Protein AF-A0A4Y7RBJ0-F1 (afdb_monomer)

Secondary structure (DSSP, 8-state):
--SSS-S-THHHHHHSTTHHHHHHHTHHHHHHHHTBSSGGGHHHHTSSTTHHHHHHHTT---PBPTTS-HHHHHHHHHHHHHH-SHHHHHHHHHHHHTTTHHHHTTS-GGGSS--S-EEEEEETT-SSS-HHHHHHHHHHH-SSEEEEEESS-S-HHHHSHHHHHHHHHHH-

InterPro domains:
  IPR029058 Alpha/Beta hydrolase fold [G3DSA:3.40.50.1820] (1-172)
  IPR029058 Alpha/Beta hydrolase fold [SSF53474] (66-172)

pLDDT: mean 95.07, std 4.73, range [51.78, 98.75]

Structure (mmCIF, N/CA/C/O backbone):
data_AF-A0A4Y7RBJ0-F1
#
_entry.id   AF-A0A4Y7RBJ0-F1
#
loop_
_atom_site.group_PDB
_atom_site.id
_atom_site.type_symbol
_atom_site.label_atom_id
_atom_site.label_alt_id
_atom_site.label_comp_id
_atom_site.label_asym_id
_atom_site.label_entity_id
_atom_site.label_seq_id
_atom_site.pdbx_PDB_ins_code
_atom_site.Cartn_x
_atom_site.Cartn_y
_atom_site.Cartn_z
_atom_site.occupancy
_atom_site.B_iso_or_equiv
_atom_site.auth_seq_id
_atom_site.auth_comp_id
_atom_site.auth_asym_id
_atom_site.auth_atom_id
_atom_site.pdbx_PDB_model_num
ATOM 1 N N . GLU A 1 1 ? -18.907 -1.461 -10.696 1.00 51.78 1 GLU A N 1
ATOM 2 C CA . GLU A 1 1 ? -17.767 -0.663 -10.198 1.00 51.78 1 GLU A CA 1
ATOM 3 C C . GLU A 1 1 ? -18.278 0.649 -9.617 1.00 51.78 1 GLU A C 1
ATOM 5 O O . GLU A 1 1 ? -19.099 1.296 -10.256 1.00 51.78 1 GLU A O 1
ATOM 10 N N . LEU A 1 2 ? -17.852 1.016 -8.406 1.00 67.75 2 LEU A N 1
ATO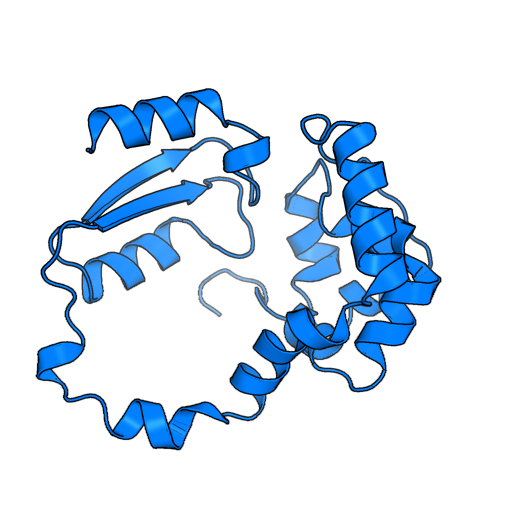M 11 C CA . LEU A 1 2 ? -18.248 2.269 -7.737 1.00 67.75 2 LEU A CA 1
ATOM 12 C C . LEU A 1 2 ? -17.294 3.440 -8.047 1.00 67.75 2 LEU A C 1
ATOM 14 O O . LEU A 1 2 ? -17.675 4.595 -7.903 1.00 67.75 2 LEU A O 1
ATOM 18 N N . ILE A 1 3 ? -16.064 3.136 -8.474 1.00 79.44 3 ILE A N 1
ATOM 19 C CA . ILE A 1 3 ? -14.943 4.084 -8.591 1.00 79.44 3 ILE A CA 1
ATOM 20 C C . ILE A 1 3 ? -14.575 4.372 -10.072 1.00 79.44 3 ILE A C 1
ATOM 22 O O . ILE A 1 3 ? -13.820 5.297 -10.373 1.00 79.44 3 ILE A O 1
ATOM 26 N N . GLY A 1 4 ? -15.178 3.644 -11.024 1.00 86.06 4 GLY A N 1
ATOM 27 C CA . GLY A 1 4 ? -15.012 3.857 -12.472 1.00 86.06 4 GLY A CA 1
ATOM 28 C C . GLY A 1 4 ? -13.720 3.284 -13.070 1.00 86.06 4 GLY A C 1
ATOM 29 O O . GLY A 1 4 ? -13.319 3.698 -14.159 1.00 86.06 4 GLY A O 1
ATOM 30 N N . TYR A 1 5 ? -13.043 2.405 -12.329 1.00 89.69 5 TYR A N 1
ATOM 31 C CA . TYR A 1 5 ? -11.957 1.527 -12.767 1.00 89.69 5 TYR A CA 1
ATOM 32 C C . TYR A 1 5 ? -11.810 0.374 -11.759 1.00 89.69 5 TYR A C 1
ATOM 34 O O . TYR A 1 5 ? -12.298 0.484 -10.632 1.00 89.69 5 TYR A O 1
ATOM 42 N N . GLU A 1 6 ? -11.146 -0.709 -12.161 1.00 91.88 6 GLU A N 1
ATOM 43 C CA . GLU A 1 6 ? -10.768 -1.818 -11.275 1.00 91.88 6 GLU A CA 1
ATOM 44 C C . GLU A 1 6 ? -9.682 -1.358 -10.291 1.00 91.88 6 GLU A C 1
ATOM 46 O O . GLU A 1 6 ? -8.679 -0.814 -10.730 1.00 91.88 6 GLU A O 1
ATOM 51 N N . ASN A 1 7 ? -9.847 -1.543 -8.978 1.00 92.00 7 ASN A N 1
ATOM 52 C CA . ASN A 1 7 ? -8.877 -1.090 -7.969 1.00 92.00 7 ASN A CA 1
ATOM 53 C C . ASN A 1 7 ? -7.826 -2.162 -7.632 1.00 92.00 7 ASN A C 1
ATOM 55 O O . ASN A 1 7 ? -6.732 -1.817 -7.180 1.00 92.00 7 ASN A O 1
ATOM 59 N N . PHE A 1 8 ? -8.138 -3.442 -7.858 1.00 94.94 8 PHE A N 1
ATOM 60 C CA . PHE A 1 8 ? -7.405 -4.589 -7.321 1.00 94.94 8 PHE A CA 1
ATOM 61 C C . PHE A 1 8 ? -6.86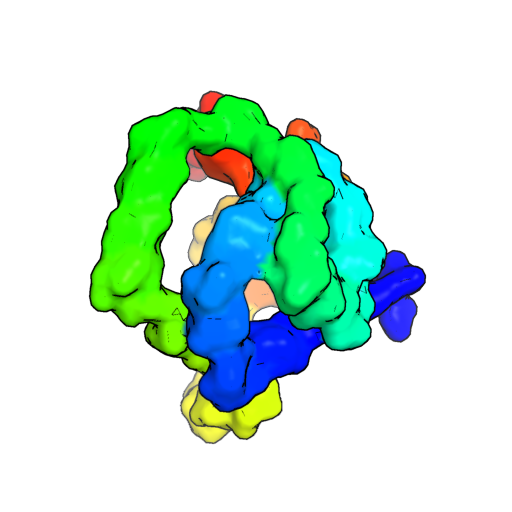2 -5.553 -8.386 1.00 94.94 8 PHE A C 1
ATOM 63 O O . PHE A 1 8 ? -6.462 -6.660 -8.043 1.00 94.94 8 PHE A O 1
ATOM 70 N N . GLY A 1 9 ? -6.774 -5.161 -9.661 1.00 96.44 9 GLY A N 1
ATOM 71 C CA . GLY A 1 9 ? -6.298 -6.041 -10.741 1.00 96.44 9 GLY A CA 1
ATOM 72 C C . GLY A 1 9 ? -4.898 -6.621 -10.511 1.00 96.44 9 GLY A C 1
ATOM 73 O O . GLY A 1 9 ? -4.632 -7.759 -10.885 1.00 96.44 9 GLY A O 1
ATOM 74 N N . TYR A 1 10 ? -4.021 -5.908 -9.800 1.00 97.56 10 TYR A N 1
ATOM 75 C CA . TYR A 1 10 ? -2.712 -6.419 -9.380 1.00 97.56 10 TYR A CA 1
ATOM 76 C C . TYR A 1 10 ? -2.771 -7.665 -8.472 1.00 97.56 10 TYR A C 1
ATOM 78 O O . TYR A 1 10 ? -1.763 -8.363 -8.348 1.00 97.56 10 TYR A O 1
ATOM 86 N N . TRP A 1 11 ? -3.913 -7.967 -7.835 1.00 97.75 11 TRP A N 1
ATOM 87 C CA . TRP A 1 11 ? -4.076 -9.161 -6.994 1.00 97.75 11 TRP A CA 1
ATOM 88 C C . TRP A 1 11 ? -3.920 -10.451 -7.799 1.00 97.75 11 TRP A C 1
ATOM 90 O O . TRP A 1 11 ? -3.438 -11.439 -7.244 1.00 97.75 11 TRP A O 1
ATOM 100 N N . GLU A 1 12 ? -4.276 -10.437 -9.088 1.00 96.94 12 GLU A N 1
ATOM 101 C CA . GLU A 1 12 ? -4.059 -11.554 -10.014 1.00 96.94 12 GLU A CA 1
ATOM 102 C C . GLU A 1 12 ? -2.563 -11.872 -10.116 1.00 96.94 12 GLU A C 1
ATOM 104 O O . GLU A 1 12 ? -2.133 -12.963 -9.737 1.00 96.94 12 GLU A 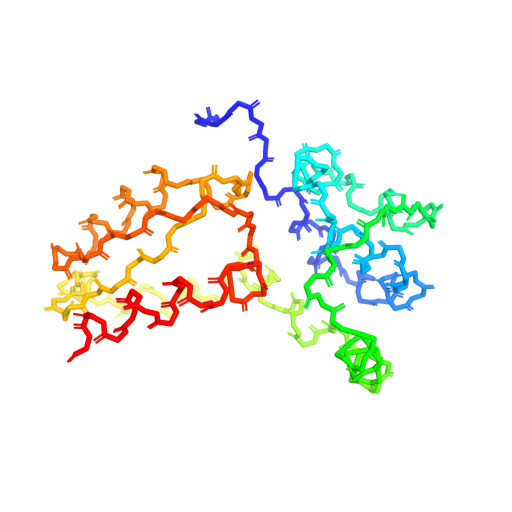O 1
ATOM 109 N N . PHE A 1 13 ? -1.748 -10.882 -10.485 1.00 98.06 13 PHE A N 1
ATOM 110 C CA . PHE A 1 13 ? -0.299 -11.045 -10.584 1.00 98.06 13 PHE A CA 1
ATOM 111 C C . PHE A 1 13 ? 0.354 -11.418 -9.244 1.00 98.06 13 PHE A C 1
ATOM 113 O O . PHE A 1 13 ? 1.228 -12.281 -9.186 1.00 98.06 13 PHE A O 1
ATOM 120 N N . PHE A 1 14 ? -0.078 -10.800 -8.145 1.00 98.00 14 PHE A N 1
ATOM 121 C CA . PHE A 1 14 ? 0.453 -11.096 -6.813 1.00 98.00 14 PHE A CA 1
ATOM 122 C C . PHE A 1 14 ? 0.100 -12.496 -6.317 1.00 98.00 14 PHE A C 1
ATOM 124 O O . PHE A 1 14 ? 0.873 -13.092 -5.567 1.00 98.00 14 PHE A O 1
ATOM 131 N N . SER A 1 15 ? -1.032 -13.042 -6.750 1.00 97.44 15 SER A N 1
ATOM 132 C CA . SER A 1 15 ? -1.454 -14.390 -6.373 1.00 97.44 15 SER A CA 1
ATOM 133 C C . SER A 1 15 ? -0.923 -15.466 -7.316 1.00 97.44 15 SER A C 1
ATOM 135 O O . SER A 1 15 ? -0.939 -16.643 -6.946 1.00 97.44 15 SER A O 1
ATOM 137 N N . ALA A 1 16 ? -0.397 -15.083 -8.483 1.00 97.31 16 ALA A N 1
ATOM 138 C CA . ALA A 1 16 ? 0.165 -16.002 -9.462 1.00 97.31 16 ALA A CA 1
ATOM 139 C C . ALA A 1 16 ? 1.307 -16.854 -8.860 1.00 97.31 16 ALA A C 1
ATOM 141 O O . ALA A 1 16 ? 2.143 -16.325 -8.110 1.00 97.31 16 ALA A O 1
ATOM 142 N N . PRO A 1 17 ? 1.381 -18.166 -9.170 1.00 96.50 17 PRO A N 1
ATOM 143 C CA . PRO A 1 17 ? 2.436 -19.043 -8.655 1.00 96.50 17 PRO A CA 1
ATOM 144 C C . PRO A 1 17 ? 3.856 -18.576 -9.003 1.00 96.50 17 PRO A C 1
ATOM 146 O O . PRO A 1 17 ? 4.765 -18.737 -8.197 1.00 96.50 17 PRO A O 1
ATOM 149 N N . ASP A 1 18 ? 4.038 -17.973 -10.179 1.00 97.56 18 ASP A N 1
ATOM 150 C CA . ASP A 1 18 ? 5.310 -17.439 -10.676 1.00 97.56 18 ASP A CA 1
ATOM 151 C C . ASP A 1 18 ? 5.555 -15.968 -10.291 1.00 97.56 18 ASP A C 1
ATOM 153 O O . ASP A 1 18 ? 6.673 -15.473 -10.441 1.00 97.56 18 ASP A O 1
ATOM 157 N N . GLY A 1 19 ? 4.549 -15.274 -9.746 1.00 97.44 19 GLY A N 1
ATOM 158 C CA . GLY A 1 19 ? 4.614 -13.859 -9.365 1.00 97.44 19 GLY A CA 1
ATOM 159 C C . GLY A 1 19 ? 5.844 -13.477 -8.524 1.00 97.44 19 GLY A C 1
ATOM 160 O O . GLY A 1 19 ? 6.539 -12.523 -8.888 1.00 97.44 19 GLY A O 1
ATOM 161 N N . PRO A 1 20 ? 6.190 -14.214 -7.443 1.00 96.75 20 PRO A N 1
ATOM 162 C CA . PRO A 1 20 ? 7.386 -13.926 -6.651 1.00 96.75 20 PRO A CA 1
ATOM 163 C C . PRO A 1 20 ? 8.684 -13.939 -7.469 1.00 96.75 20 PRO A C 1
ATOM 165 O O . PRO A 1 20 ? 9.537 -13.070 -7.274 1.00 96.75 20 PRO A O 1
ATOM 168 N N . ASP A 1 21 ? 8.835 -14.907 -8.375 1.00 96.12 21 ASP A N 1
ATOM 169 C CA . ASP A 1 21 ? 10.041 -15.066 -9.188 1.00 96.12 21 ASP A CA 1
ATOM 170 C C . ASP A 1 21 ? 10.118 -14.002 -10.285 1.00 96.12 21 ASP A C 1
ATOM 172 O O . ASP A 1 21 ? 11.183 -13.415 -10.492 1.00 96.12 21 ASP A O 1
ATOM 176 N N . VAL A 1 22 ? 8.989 -13.679 -10.928 1.00 97.62 22 VAL A N 1
ATOM 177 C CA . VAL A 1 22 ? 8.908 -12.574 -11.896 1.00 97.62 22 VAL A CA 1
ATOM 178 C C . VAL A 1 22 ? 9.313 -11.258 -11.229 1.00 97.62 22 VAL A C 1
ATOM 180 O O . VAL A 1 22 ? 10.209 -10.569 -11.716 1.00 97.62 22 VAL A O 1
ATOM 183 N N . ILE A 1 23 ? 8.738 -10.929 -10.067 1.00 97.12 23 ILE A N 1
ATOM 184 C CA . ILE A 1 23 ? 9.084 -9.691 -9.355 1.00 97.12 23 ILE A CA 1
ATOM 185 C C . ILE A 1 23 ? 10.556 -9.688 -8.936 1.00 97.12 23 ILE A C 1
ATOM 187 O O . ILE A 1 23 ? 11.223 -8.662 -9.047 1.00 97.12 23 ILE A O 1
ATOM 191 N N . LYS A 1 24 ? 11.089 -10.819 -8.466 1.00 94.44 24 LYS A N 1
ATOM 192 C CA . LYS A 1 24 ? 12.499 -10.923 -8.075 1.00 94.44 24 LYS A CA 1
ATOM 193 C C . LYS A 1 24 ? 13.441 -10.638 -9.248 1.00 94.44 24 LYS A C 1
ATOM 195 O O . LYS A 1 24 ? 14.438 -9.943 -9.056 1.00 94.44 24 LYS A O 1
ATOM 200 N N . ASN A 1 25 ? 13.125 -11.147 -10.438 1.00 95.75 25 ASN A N 1
ATOM 201 C CA . ASN A 1 25 ? 13.935 -10.942 -11.640 1.00 95.75 25 ASN A CA 1
ATOM 202 C C . ASN A 1 25 ? 13.850 -9.500 -12.175 1.00 95.75 25 ASN A C 1
ATOM 204 O O . ASN A 1 25 ? 14.816 -9.020 -12.761 1.00 95.75 25 ASN A O 1
ATOM 208 N N . HIS A 1 26 ? 12.753 -8.792 -11.889 1.00 96.81 26 HIS A N 1
ATOM 209 C CA . HIS A 1 26 ? 12.471 -7.429 -12.358 1.00 96.81 26 HIS A CA 1
ATOM 210 C C . HIS A 1 26 ? 12.291 -6.425 -11.199 1.00 96.81 26 HIS A C 1
ATOM 212 O O . HIS A 1 26 ? 11.481 -5.494 -11.255 1.00 96.81 26 HIS A O 1
ATOM 218 N N . ILE A 1 27 ? 13.049 -6.608 -10.110 1.00 94.12 27 ILE A N 1
ATOM 219 C CA . ILE A 1 27 ? 12.794 -5.935 -8.824 1.00 94.12 27 ILE A CA 1
ATOM 220 C C . ILE A 1 27 ? 12.849 -4.406 -8.903 1.00 94.12 27 ILE A C 1
ATOM 222 O O . ILE A 1 27 ? 12.117 -3.718 -8.194 1.00 94.12 27 ILE A O 1
ATOM 226 N N . GLU A 1 28 ? 13.691 -3.852 -9.775 1.00 94.88 28 GLU A N 1
ATOM 227 C CA . GLU A 1 28 ? 13.802 -2.402 -9.935 1.00 94.88 28 GLU A CA 1
ATOM 228 C C . GLU A 1 28 ? 12.571 -1.806 -10.630 1.00 94.88 28 GLU A C 1
ATOM 230 O O . GLU A 1 28 ? 12.124 -0.738 -10.216 1.00 94.88 28 GLU A O 1
ATOM 235 N N . SER A 1 29 ? 11.994 -2.501 -11.618 1.00 97.62 29 SER A N 1
ATOM 236 C CA . SER A 1 29 ? 10.742 -2.091 -12.268 1.00 97.62 29 SER A CA 1
ATOM 237 C C . SER A 1 29 ? 9.559 -2.191 -11.304 1.00 97.62 29 SER A C 1
ATOM 239 O O . SER A 1 29 ? 8.801 -1.233 -11.139 1.00 97.62 29 SER A O 1
ATOM 241 N N . TYR A 1 30 ? 9.470 -3.303 -10.567 1.00 97.00 30 TYR A N 1
ATOM 242 C CA . TYR A 1 30 ? 8.485 -3.466 -9.500 1.00 97.00 30 TYR A CA 1
ATOM 243 C C . TYR A 1 30 ? 8.575 -2.338 -8.465 1.00 97.00 30 TYR A C 1
ATOM 245 O O . TYR A 1 30 ? 7.564 -1.732 -8.122 1.00 97.00 30 TYR A O 1
ATOM 253 N N . ASN A 1 31 ? 9.777 -2.026 -7.976 1.00 95.19 31 ASN A N 1
ATOM 254 C CA . ASN A 1 31 ? 9.983 -0.985 -6.969 1.00 95.19 31 ASN A CA 1
ATOM 255 C C . ASN A 1 31 ? 9.661 0.417 -7.491 1.00 95.19 31 ASN A C 1
ATOM 257 O O . ASN A 1 31 ? 9.116 1.225 -6.741 1.00 95.19 31 ASN A O 1
ATOM 261 N N . ASP A 1 32 ? 10.012 0.707 -8.747 1.00 96.69 32 ASP A N 1
ATOM 262 C CA . ASP A 1 32 ? 9.653 1.961 -9.409 1.00 96.69 32 ASP A CA 1
ATOM 263 C C . ASP A 1 32 ? 8.138 2.149 -9.423 1.00 96.69 32 ASP A C 1
ATOM 265 O O . ASP A 1 32 ? 7.656 3.199 -9.009 1.00 96.69 32 ASP A O 1
ATOM 269 N N . LEU A 1 33 ? 7.384 1.128 -9.839 1.00 97.88 33 LEU A N 1
ATOM 270 C CA . LEU A 1 33 ? 5.929 1.209 -9.891 1.00 97.88 33 LEU A CA 1
ATOM 271 C C . LEU A 1 33 ? 5.303 1.234 -8.494 1.00 97.88 33 LEU A C 1
ATOM 273 O O . LEU A 1 33 ? 4.495 2.110 -8.196 1.00 97.88 33 LEU A O 1
ATOM 277 N N . PHE A 1 34 ? 5.692 0.309 -7.617 1.00 96.19 34 PHE A N 1
ATOM 278 C CA . PHE A 1 34 ? 5.112 0.154 -6.280 1.00 96.19 34 PHE A CA 1
ATOM 279 C C . PHE A 1 34 ? 5.408 1.343 -5.355 1.00 96.19 34 PHE A C 1
ATOM 281 O O . PHE A 1 34 ? 4.728 1.541 -4.357 1.00 96.19 34 PHE A O 1
ATOM 288 N N . TYR A 1 35 ? 6.396 2.173 -5.679 1.00 96.00 35 TYR A N 1
ATOM 289 C CA . TYR A 1 35 ? 6.649 3.431 -4.978 1.00 96.00 35 TYR A CA 1
ATOM 290 C C . TYR A 1 35 ? 6.727 4.600 -5.954 1.00 96.00 35 TYR A C 1
ATOM 292 O O . TYR A 1 35 ? 7.559 5.493 -5.783 1.00 96.00 35 TYR A O 1
ATOM 300 N N . ALA A 1 36 ? 5.884 4.581 -6.987 1.00 96.25 36 ALA A N 1
ATOM 301 C CA . ALA A 1 36 ? 5.830 5.632 -7.988 1.00 96.25 36 ALA A CA 1
ATOM 302 C C . ALA A 1 36 ? 5.599 6.998 -7.331 1.00 96.25 36 ALA A C 1
ATOM 304 O O . ALA A 1 36 ? 4.709 7.164 -6.500 1.00 96.25 36 ALA A O 1
ATOM 305 N N . GLN A 1 37 ? 6.389 7.990 -7.737 1.00 95.12 37 GLN A N 1
ATOM 306 C CA . GLN A 1 37 ? 6.229 9.373 -7.295 1.00 95.12 37 GLN A CA 1
ATOM 307 C C . GLN A 1 37 ? 4.864 9.939 -7.711 1.00 95.12 37 GLN A C 1
ATOM 309 O O . GLN A 1 37 ? 4.272 10.729 -6.983 1.00 95.12 37 GLN A O 1
ATOM 314 N N . ASP A 1 38 ? 4.374 9.545 -8.888 1.00 94.69 38 ASP A N 1
ATOM 315 C CA . ASP A 1 38 ? 3.022 9.856 -9.343 1.00 94.69 38 ASP A CA 1
ATOM 316 C C . ASP A 1 38 ? 2.092 8.668 -9.067 1.00 94.69 38 ASP A C 1
ATOM 318 O O . ASP A 1 38 ? 2.011 7.731 -9.866 1.00 94.69 38 ASP A O 1
ATOM 322 N N . GLY A 1 39 ? 1.361 8.726 -7.950 1.00 91.81 39 GLY A N 1
ATOM 323 C CA . GLY A 1 39 ? 0.412 7.682 -7.547 1.00 91.81 39 GLY A CA 1
ATOM 324 C C . GLY A 1 39 ? -0.698 7.413 -8.571 1.00 91.81 39 GLY A C 1
ATOM 325 O O . GLY A 1 39 ? -1.255 6.317 -8.607 1.00 91.81 39 GLY A O 1
ATOM 326 N N . ARG A 1 40 ? -0.981 8.348 -9.493 1.00 93.12 40 ARG A N 1
ATOM 327 C CA . ARG A 1 40 ? -1.971 8.136 -10.566 1.00 93.12 40 ARG A CA 1
ATOM 328 C C . ARG A 1 40 ? -1.536 7.052 -11.546 1.00 93.12 40 ARG A C 1
ATOM 330 O O . ARG A 1 40 ? -2.389 6.483 -12.223 1.00 93.12 40 ARG A O 1
ATOM 337 N N . LEU A 1 41 ? -0.239 6.742 -11.626 1.00 96.38 41 LEU A N 1
ATOM 338 C CA . LEU A 1 41 ? 0.269 5.670 -12.481 1.00 96.38 41 LEU A CA 1
ATOM 339 C C . LEU A 1 41 ? -0.292 4.304 -12.092 1.00 96.38 41 LEU A C 1
ATOM 341 O O . LEU A 1 41 ? -0.450 3.460 -12.974 1.00 96.38 41 LEU A O 1
ATOM 345 N N . TRP A 1 42 ? -0.651 4.095 -10.823 1.00 97.19 42 TRP A N 1
ATOM 346 C CA . TRP A 1 42 ? -1.292 2.859 -10.382 1.00 97.19 42 TRP A CA 1
ATOM 347 C C . TRP A 1 42 ? -2.623 2.629 -11.082 1.00 97.19 42 TRP A C 1
ATOM 349 O O . TRP A 1 42 ? -2.871 1.513 -11.521 1.00 97.19 42 TRP A O 1
ATOM 359 N N . ARG A 1 43 ? -3.414 3.681 -11.330 1.00 95.56 43 ARG A N 1
ATOM 360 C CA . ARG A 1 43 ? -4.693 3.578 -12.051 1.00 95.56 43 ARG A CA 1
ATOM 361 C C . ARG A 1 43 ? -4.558 2.930 -13.434 1.00 95.56 43 ARG A C 1
ATOM 363 O O . ARG A 1 43 ? -5.514 2.341 -13.922 1.00 95.56 43 ARG A O 1
ATOM 370 N N . PHE A 1 44 ? -3.391 3.052 -14.064 1.00 96.00 44 PHE A N 1
ATOM 371 C CA . PHE A 1 44 ? -3.141 2.548 -15.415 1.00 96.00 44 PHE A CA 1
ATOM 372 C C . PHE A 1 44 ? -2.232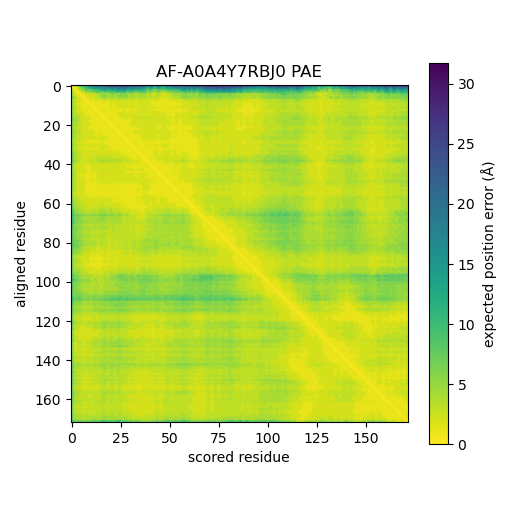 1.318 -15.448 1.00 96.00 44 PHE A C 1
ATOM 374 O O . PHE A 1 44 ? -2.310 0.544 -16.394 1.00 96.00 44 PHE A O 1
ATOM 381 N N . ASN A 1 45 ? -1.367 1.155 -14.443 1.00 97.75 45 ASN A N 1
ATOM 382 C CA . ASN A 1 45 ? -0.308 0.145 -14.452 1.00 97.75 45 ASN A CA 1
ATOM 383 C C . ASN A 1 45 ? -0.393 -0.851 -13.290 1.00 97.75 45 ASN A C 1
ATOM 385 O O . ASN A 1 45 ? 0.334 -1.828 -13.315 1.00 97.75 45 ASN A O 1
ATOM 389 N N . MET A 1 46 ? -1.266 -0.669 -12.297 1.00 97.06 46 MET A N 1
ATOM 390 C CA . MET A 1 46 ? -1.490 -1.651 -11.218 1.00 97.06 46 MET A CA 1
ATOM 391 C C . MET A 1 46 ? -2.951 -2.066 -11.078 1.00 97.06 46 MET A C 1
ATOM 393 O O . MET A 1 46 ? -3.261 -3.227 -10.855 1.00 97.06 46 MET A O 1
ATOM 397 N N . CYS A 1 47 ? -3.841 -1.095 -11.175 1.00 96.50 47 CYS A N 1
ATOM 398 C CA . CYS A 1 47 ? -5.268 -1.240 -10.980 1.00 96.50 47 CYS A CA 1
ATOM 399 C C . CYS A 1 47 ? -5.927 -2.163 -12.027 1.00 96.50 47 CYS A C 1
ATOM 401 O O . CYS A 1 47 ? -6.657 -3.058 -11.614 1.00 96.50 47 CYS A O 1
ATOM 403 N N . PRO A 1 48 ? -5.657 -2.042 -13.342 1.00 96.62 48 PRO A N 1
ATOM 404 C CA . PRO A 1 48 ? -6.177 -2.986 -14.329 1.00 96.62 48 PRO A CA 1
ATOM 405 C C . PRO A 1 48 ? -5.548 -4.381 -14.206 1.00 96.62 48 PRO A C 1
ATOM 407 O O . PRO A 1 48 ? -4.357 -4.528 -13.935 1.00 96.62 48 PRO A O 1
ATOM 410 N N . GLU A 1 49 ? -6.339 -5.421 -14.461 1.00 96.56 49 GLU A N 1
ATOM 411 C CA . GLU A 1 49 ? -5.846 -6.803 -14.493 1.00 96.56 49 GLU A CA 1
ATOM 412 C C . GLU A 1 49 ? -4.712 -6.964 -15.523 1.00 96.56 49 GLU A C 1
ATOM 414 O O . GLU A 1 49 ? -4.750 -6.390 -16.616 1.00 96.56 49 GLU A O 1
ATOM 419 N N . GLY A 1 50 ? -3.657 -7.694 -15.151 1.00 97.62 50 GLY A N 1
ATOM 420 C CA . GLY A 1 50 ? -2.475 -7.929 -15.985 1.00 97.62 50 GLY A CA 1
ATOM 421 C C . GLY A 1 50 ? -1.547 -6.723 -16.205 1.00 97.62 50 GLY A C 1
ATOM 422 O O . GLY A 1 50 ? -0.387 -6.917 -16.580 1.00 97.62 50 GLY A O 1
ATOM 423 N N . SER A 1 51 ? -1.971 -5.480 -15.940 1.00 98.00 51 SER A N 1
ATOM 424 C CA . SER A 1 51 ? -1.149 -4.299 -16.259 1.00 98.00 51 SER A CA 1
ATOM 425 C C . SER A 1 51 ? 0.139 -4.235 -15.440 1.00 98.00 51 SER A C 1
ATOM 427 O O . SER A 1 51 ? 1.180 -3.833 -15.958 1.00 98.00 51 SER A O 1
ATOM 429 N N . MET A 1 52 ? 0.088 -4.667 -14.173 1.00 98.44 52 MET A N 1
ATOM 430 C CA . MET A 1 52 ? 1.271 -4.667 -13.308 1.00 98.44 52 MET A CA 1
ATOM 431 C C . MET A 1 52 ? 2.321 -5.640 -13.814 1.00 98.44 52 MET A C 1
ATOM 433 O O . MET A 1 52 ? 3.498 -5.293 -13.881 1.00 98.44 52 MET A O 1
ATOM 437 N N . ARG A 1 53 ? 1.885 -6.836 -14.213 1.00 98.56 53 ARG A N 1
ATOM 438 C CA . ARG A 1 53 ? 2.764 -7.847 -14.785 1.00 98.56 53 ARG A CA 1
ATOM 439 C C . ARG A 1 53 ? 3.444 -7.318 -16.047 1.00 98.56 53 ARG A C 1
ATOM 441 O O . ARG A 1 53 ? 4.661 -7.396 -16.139 1.00 98.56 53 ARG A O 1
ATOM 448 N N . ILE A 1 54 ? 2.685 -6.687 -16.948 1.00 98.62 54 ILE A N 1
ATOM 449 C CA . ILE A 1 54 ? 3.224 -6.064 -18.170 1.00 98.62 54 ILE A CA 1
ATOM 450 C C . ILE A 1 54 ? 4.270 -4.995 -17.836 1.00 98.62 54 ILE A C 1
ATOM 452 O O . ILE A 1 54 ? 5.345 -4.975 -18.437 1.00 98.62 54 ILE A O 1
ATOM 456 N N . PHE A 1 55 ? 3.986 -4.105 -16.882 1.00 98.75 55 PHE A N 1
ATOM 457 C CA . PHE A 1 55 ? 4.937 -3.068 -16.483 1.00 98.75 55 PHE A CA 1
ATOM 458 C C . PHE A 1 55 ? 6.240 -3.682 -15.952 1.00 98.75 55 PHE A C 1
ATOM 460 O O . PHE A 1 55 ? 7.323 -3.265 -16.357 1.00 98.75 55 PHE A O 1
ATOM 467 N N . VAL A 1 56 ? 6.123 -4.700 -15.094 1.00 98.56 56 VAL A N 1
ATOM 468 C CA . VAL A 1 56 ? 7.255 -5.378 -14.451 1.00 98.56 56 VAL A CA 1
ATOM 469 C C . VAL A 1 56 ? 8.083 -6.188 -15.453 1.00 98.56 56 VAL A C 1
ATOM 471 O O . VAL A 1 56 ? 9.291 -5.992 -15.527 1.00 98.56 56 VAL A O 1
ATOM 474 N N . GLU A 1 57 ? 7.461 -7.046 -16.263 1.00 98.56 57 GLU A N 1
ATOM 475 C CA . GLU A 1 57 ? 8.158 -7.897 -17.246 1.00 98.56 57 GLU A CA 1
ATOM 476 C C . GLU A 1 57 ? 8.776 -7.094 -18.402 1.00 98.56 57 GLU A C 1
ATOM 478 O O . GLU A 1 57 ? 9.712 -7.560 -19.048 1.00 98.56 57 GLU A O 1
ATOM 483 N N . SER A 1 58 ? 8.281 -5.879 -18.667 1.00 98.50 58 SER A N 1
ATOM 484 C CA . SER A 1 58 ? 8.878 -4.975 -19.663 1.00 98.50 58 SER A CA 1
ATOM 485 C C . SER A 1 58 ? 10.045 -4.138 -19.128 1.00 98.50 58 SER A C 1
ATOM 487 O O . SER A 1 58 ? 10.569 -3.301 -19.865 1.00 98.50 58 SER A O 1
ATOM 489 N N . ASP A 1 59 ? 10.436 -4.322 -17.861 1.00 98.50 59 ASP A N 1
ATOM 490 C CA . ASP A 1 59 ? 11.425 -3.489 -17.167 1.00 98.50 59 ASP A CA 1
ATOM 491 C C . ASP A 1 59 ? 11.108 -1.983 -17.253 1.00 98.50 59 ASP A C 1
ATOM 493 O O . ASP A 1 59 ? 12.001 -1.125 -17.249 1.00 98.50 59 ASP A O 1
ATOM 497 N N . SER A 1 60 ? 9.816 -1.640 -17.314 1.00 98.56 60 SER A N 1
ATOM 498 C CA . SER A 1 60 ? 9.365 -0.251 -17.359 1.00 98.56 60 SER A CA 1
ATOM 499 C C . SER A 1 60 ? 9.785 0.491 -16.092 1.00 98.56 60 SER A C 1
ATOM 501 O O . SER A 1 60 ? 9.881 -0.085 -15.006 1.00 98.56 60 SER A O 1
ATOM 503 N N . ARG A 1 61 ? 10.072 1.788 -16.225 1.00 98.06 61 ARG A N 1
ATOM 504 C CA . ARG A 1 61 ? 10.656 2.617 -15.160 1.00 98.06 61 ARG A CA 1
ATOM 505 C C . ARG A 1 61 ? 9.808 3.854 -14.908 1.00 98.06 61 ARG A C 1
ATOM 507 O O . ARG A 1 61 ? 9.224 4.416 -15.832 1.00 98.06 61 ARG A O 1
ATOM 514 N N . THR A 1 62 ? 9.781 4.309 -13.663 1.00 97.69 62 THR A N 1
ATOM 515 C CA . THR A 1 62 ? 9.139 5.568 -13.267 1.00 97.69 62 THR A CA 1
ATOM 516 C C . THR A 1 62 ? 9.854 6.159 -12.050 1.00 97.69 62 THR A C 1
ATOM 518 O O . THR A 1 62 ? 10.402 5.399 -11.245 1.00 97.69 62 THR A O 1
ATOM 521 N N . PRO A 1 63 ? 9.916 7.496 -11.890 1.00 96.56 63 PRO A N 1
ATOM 522 C CA . PRO A 1 63 ? 10.492 8.098 -10.695 1.00 96.56 63 PRO A CA 1
ATOM 523 C C . PRO A 1 63 ? 9.841 7.557 -9.419 1.00 96.56 63 PRO A C 1
ATOM 525 O O . PRO A 1 63 ? 8.619 7.448 -9.334 1.00 96.56 63 PRO A O 1
ATOM 528 N N . ARG A 1 64 ? 10.669 7.240 -8.422 1.00 94.44 64 ARG A N 1
ATOM 529 C CA . ARG A 1 64 ? 10.225 6.788 -7.097 1.00 94.44 64 ARG A CA 1
ATOM 530 C C . ARG A 1 64 ? 9.939 7.969 -6.182 1.00 94.44 64 ARG A C 1
ATOM 532 O O . ARG A 1 64 ? 10.527 9.038 -6.348 1.00 94.44 64 ARG A O 1
ATOM 539 N N . LEU A 1 65 ? 9.111 7.746 -5.166 1.00 93.88 65 LEU A N 1
ATOM 540 C CA . LEU A 1 65 ? 8.882 8.702 -4.090 1.00 93.88 65 LEU A CA 1
ATOM 541 C C . LEU A 1 65 ? 10.216 9.191 -3.494 1.00 93.88 65 LEU A C 1
ATOM 543 O O . LEU A 1 65 ? 11.016 8.375 -3.023 1.00 93.88 65 LEU A O 1
ATOM 547 N N . PRO A 1 66 ? 10.460 10.515 -3.467 1.00 92.62 66 PRO A N 1
ATOM 548 C CA . PRO A 1 66 ? 11.719 11.074 -2.977 1.00 92.62 66 PRO A CA 1
ATOM 549 C C . PRO A 1 66 ? 11.881 10.938 -1.458 1.00 92.62 66 PRO A C 1
ATOM 551 O O . PRO A 1 66 ? 12.995 11.053 -0.951 1.00 92.62 66 PRO A O 1
ATOM 554 N N . SER A 1 67 ? 10.788 10.687 -0.732 1.00 92.12 67 SER A N 1
ATOM 555 C CA . SER A 1 67 ? 10.787 10.478 0.716 1.00 92.12 67 SER A CA 1
ATOM 556 C C . SER A 1 67 ? 11.450 9.168 1.145 1.00 92.12 67 SER A C 1
ATOM 558 O O . SER A 1 67 ? 11.869 9.044 2.296 1.00 92.12 67 SER A O 1
ATOM 560 N N . ILE A 1 68 ? 11.595 8.199 0.235 1.00 91.12 68 ILE A N 1
ATOM 561 C CA . ILE A 1 68 ? 12.291 6.945 0.522 1.00 91.12 68 ILE A CA 1
ATOM 562 C C . ILE A 1 68 ? 13.778 7.130 0.233 1.00 91.12 68 ILE A C 1
ATOM 564 O O . ILE A 1 68 ? 14.223 7.247 -0.911 1.00 91.12 68 ILE A O 1
ATOM 568 N N . THR A 1 69 ? 14.562 7.140 1.303 1.00 91.62 69 THR A N 1
ATOM 569 C CA . THR A 1 69 ? 16.008 7.360 1.264 1.00 91.62 69 THR A CA 1
ATOM 570 C C . THR A 1 69 ? 16.758 6.223 0.562 1.00 91.62 69 THR A C 1
ATOM 572 O O . THR A 1 69 ? 16.295 5.083 0.474 1.00 91.62 69 THR A O 1
ATOM 575 N N . LYS A 1 70 ? 17.985 6.508 0.105 1.00 91.50 70 LYS A N 1
ATOM 576 C CA . LYS A 1 70 ? 18.863 5.500 -0.520 1.00 91.50 70 LYS A CA 1
ATOM 577 C C . LYS A 1 70 ? 19.147 4.309 0.400 1.00 91.50 70 LYS A C 1
ATOM 579 O O . LYS A 1 70 ? 19.187 3.176 -0.075 1.00 91.50 70 LYS A O 1
ATOM 584 N N . ASP A 1 71 ? 19.313 4.550 1.699 1.00 94.25 71 ASP A N 1
ATOM 585 C CA . ASP A 1 71 ? 19.587 3.488 2.669 1.00 94.25 71 ASP A CA 1
ATOM 586 C C . ASP A 1 71 ? 18.357 2.612 2.920 1.00 94.25 71 ASP A C 1
ATOM 588 O O . ASP A 1 71 ? 18.491 1.391 2.995 1.00 94.25 71 ASP A O 1
ATOM 592 N N . GLN A 1 72 ? 17.153 3.196 2.950 1.00 92.19 72 GLN A N 1
ATOM 593 C CA . GLN A 1 72 ? 15.905 2.427 3.006 1.00 92.19 72 GLN A CA 1
ATOM 594 C C . GLN A 1 72 ? 15.733 1.552 1.760 1.00 92.19 72 GLN A C 1
ATOM 596 O O . GLN A 1 72 ? 15.411 0.373 1.891 1.00 92.19 72 GLN A O 1
ATOM 601 N N . TRP A 1 73 ? 16.021 2.081 0.566 1.00 91.19 73 TRP A N 1
ATOM 602 C CA . TRP A 1 73 ? 16.007 1.291 -0.669 1.00 91.19 73 TRP A CA 1
ATOM 603 C C . TRP A 1 73 ? 17.009 0.144 -0.642 1.00 91.19 73 TRP A C 1
ATOM 605 O O . TRP A 1 73 ? 16.664 -0.992 -0.966 1.00 91.19 73 TRP A O 1
ATOM 615 N N . LYS A 1 74 ? 18.241 0.423 -0.209 1.00 92.50 74 LYS A N 1
ATOM 616 C CA . LYS A 1 74 ? 19.284 -0.592 -0.070 1.00 92.50 74 LYS A CA 1
ATOM 617 C C . LYS A 1 74 ? 18.863 -1.685 0.910 1.00 92.50 74 LYS A C 1
ATOM 619 O O . LYS A 1 74 ? 18.972 -2.862 0.574 1.00 92.50 74 LYS A O 1
ATOM 624 N N . TYR A 1 75 ? 18.364 -1.310 2.086 1.00 93.50 75 TYR A N 1
ATOM 625 C CA . TYR A 1 75 ? 17.884 -2.251 3.094 1.00 93.50 75 TYR A CA 1
ATOM 626 C C . TYR A 1 75 ? 16.737 -3.110 2.556 1.00 93.50 75 TYR A C 1
ATOM 628 O O . TYR A 1 75 ? 16.791 -4.336 2.625 1.00 93.50 75 TYR A O 1
ATOM 636 N N . ARG A 1 76 ? 15.734 -2.478 1.942 1.00 91.19 76 ARG A N 1
ATOM 637 C CA . ARG A 1 76 ? 14.587 -3.162 1.346 1.00 91.19 76 ARG A CA 1
ATOM 638 C C . ARG A 1 76 ? 15.026 -4.178 0.288 1.00 91.19 76 ARG A C 1
ATOM 640 O O . ARG A 1 76 ? 14.611 -5.334 0.340 1.00 91.19 76 ARG A O 1
ATOM 647 N N . ASN A 1 77 ? 15.904 -3.773 -0.629 1.00 90.31 77 ASN A N 1
ATOM 648 C CA . ASN A 1 77 ? 16.438 -4.656 -1.665 1.00 90.31 77 ASN A CA 1
ATOM 649 C C . ASN A 1 77 ? 17.230 -5.825 -1.063 1.00 90.31 77 ASN A C 1
ATOM 651 O O . ASN A 1 77 ? 17.092 -6.950 -1.530 1.00 90.31 77 ASN A O 1
ATOM 655 N N . GLN A 1 78 ? 18.008 -5.604 0.001 1.00 93.25 78 GLN A N 1
ATOM 656 C CA . GLN A 1 78 ? 18.717 -6.681 0.704 1.00 93.25 78 GLN A CA 1
ATOM 657 C C . GLN A 1 78 ? 17.759 -7.685 1.358 1.00 93.25 78 GLN A C 1
ATOM 659 O O . GLN A 1 78 ? 17.980 -8.893 1.259 1.00 93.25 78 GLN A O 1
ATOM 664 N N . VAL A 1 79 ? 16.693 -7.203 2.006 1.00 92.38 79 VAL A N 1
ATOM 665 C CA . VAL A 1 79 ? 15.671 -8.055 2.631 1.00 92.38 79 VAL A CA 1
ATOM 666 C C . VAL A 1 79 ? 14.991 -8.926 1.576 1.00 92.38 79 VAL A C 1
ATOM 668 O O . VAL A 1 79 ? 14.986 -10.148 1.714 1.00 92.38 79 VAL A O 1
ATOM 671 N N . PHE A 1 80 ? 14.492 -8.340 0.486 1.00 90.19 80 PHE A N 1
ATOM 672 C CA . PHE A 1 80 ? 13.778 -9.111 -0.538 1.00 90.19 80 PHE A CA 1
ATOM 673 C C . PHE A 1 80 ? 14.696 -9.956 -1.427 1.00 90.19 80 PHE A C 1
ATOM 675 O O . PHE A 1 80 ? 14.275 -11.015 -1.881 1.00 90.19 80 PHE A O 1
ATOM 682 N N . ALA A 1 81 ? 15.967 -9.585 -1.602 1.00 90.00 81 ALA A N 1
ATOM 683 C CA . ALA A 1 81 ? 16.947 -10.470 -2.233 1.00 90.00 81 ALA A CA 1
ATOM 684 C C . ALA A 1 81 ? 17.206 -11.731 -1.392 1.00 90.00 81 ALA A C 1
ATOM 686 O O . ALA A 1 81 ? 17.390 -12.815 -1.947 1.00 90.00 81 ALA A O 1
ATOM 687 N N . LYS A 1 82 ? 17.212 -11.598 -0.057 1.00 92.44 82 LYS A N 1
ATOM 688 C CA . LYS A 1 82 ? 17.460 -12.711 0.868 1.00 92.44 82 LYS A CA 1
ATOM 689 C C . LYS A 1 82 ? 16.235 -13.601 1.072 1.00 92.44 82 LYS A C 1
ATOM 691 O O . LYS A 1 82 ? 16.381 -14.818 1.100 1.00 92.44 82 LYS A O 1
ATOM 696 N N . PHE A 1 83 ? 15.063 -13.005 1.268 1.00 93.06 83 PHE A N 1
ATOM 697 C CA . PHE A 1 83 ? 13.862 -13.727 1.700 1.00 93.06 83 PHE A CA 1
ATOM 698 C C . PHE A 1 83 ? 12.817 -13.909 0.594 1.00 93.06 83 PHE A C 1
ATOM 700 O O . PHE A 1 83 ? 11.900 -14.707 0.761 1.00 93.06 83 PHE A O 1
ATOM 707 N N . GLY A 1 84 ? 12.958 -13.210 -0.536 1.00 91.50 84 GLY A N 1
ATOM 708 C CA . GLY A 1 84 ? 11.947 -13.198 -1.590 1.00 91.50 84 GLY A CA 1
ATOM 709 C C . GLY A 1 84 ? 10.643 -12.526 -1.153 1.00 91.50 84 GLY A C 1
ATOM 710 O O . GLY A 1 84 ? 10.546 -11.947 -0.070 1.00 91.50 84 GLY A O 1
ATOM 711 N N . LEU A 1 85 ? 9.638 -12.595 -2.025 1.00 94.69 85 LEU A N 1
ATOM 712 C CA . LEU A 1 85 ? 8.312 -12.005 -1.810 1.00 94.69 85 LEU A CA 1
ATOM 713 C C . LEU A 1 85 ? 7.205 -13.040 -1.598 1.00 94.69 85 LEU A C 1
ATOM 715 O O . LEU A 1 85 ? 6.071 -12.648 -1.359 1.00 94.69 85 LEU A O 1
ATOM 719 N N . ASP A 1 86 ? 7.511 -14.338 -1.631 1.00 95.25 86 ASP A N 1
ATOM 720 C CA . ASP A 1 86 ? 6.485 -15.382 -1.536 1.00 95.25 86 ASP A CA 1
ATOM 721 C C . ASP A 1 86 ? 5.640 -15.273 -0.254 1.00 95.25 86 ASP A C 1
ATOM 723 O O . ASP A 1 86 ? 4.413 -15.245 -0.314 1.00 95.25 86 ASP A O 1
ATOM 727 N N . GLY A 1 87 ? 6.295 -15.075 0.897 1.00 95.56 87 GLY A N 1
ATOM 728 C CA . GLY A 1 87 ? 5.617 -14.849 2.176 1.00 95.56 87 GLY A CA 1
ATOM 729 C C . GLY A 1 87 ? 4.646 -13.657 2.143 1.00 95.56 87 GLY A C 1
ATOM 730 O O . GLY A 1 87 ? 3.461 -13.848 2.411 1.00 95.56 87 GLY A O 1
ATOM 731 N N . PRO A 1 88 ? 5.103 -12.436 1.802 1.00 95.44 88 PRO A N 1
ATOM 732 C CA . PRO A 1 88 ? 4.221 -11.282 1.619 1.00 95.44 88 PRO A CA 1
ATOM 733 C C . PRO A 1 88 ? 3.085 -11.496 0.608 1.00 95.44 88 PRO A C 1
ATOM 735 O O . PRO A 1 88 ? 1.972 -11.027 0.836 1.00 95.44 88 PRO A O 1
ATOM 738 N N . LEU A 1 89 ? 3.335 -12.209 -0.493 1.00 97.06 89 LEU A N 1
ATOM 739 C CA . LEU A 1 89 ? 2.337 -12.426 -1.541 1.00 97.06 89 LEU A CA 1
ATOM 740 C C . LEU A 1 89 ? 1.244 -13.433 -1.149 1.00 97.06 89 LEU A C 1
ATOM 742 O O . LEU A 1 89 ? 0.141 -13.380 -1.693 1.00 97.06 89 LEU A O 1
ATOM 746 N N . ASN A 1 90 ? 1.475 -14.269 -0.132 1.00 96.81 90 ASN A N 1
ATOM 747 C CA . ASN A 1 90 ? 0.446 -15.171 0.394 1.00 96.81 90 ASN A CA 1
ATOM 748 C C . ASN A 1 90 ? -0.787 -14.444 0.950 1.00 96.81 90 ASN A C 1
ATOM 750 O O . ASN A 1 90 ? -1.864 -15.031 0.939 1.00 96.81 90 ASN A O 1
ATOM 754 N N . TYR A 1 91 ? -0.684 -13.174 1.364 1.00 96.06 91 TYR A N 1
ATOM 755 C CA . TYR A 1 91 ? -1.863 -12.393 1.761 1.00 96.06 91 TYR A CA 1
ATOM 756 C C . TYR A 1 91 ? -2.879 -12.272 0.617 1.00 96.06 91 TYR A C 1
ATOM 758 O O . TYR A 1 91 ? -4.079 -12.359 0.860 1.00 96.06 91 TYR A O 1
ATOM 766 N N . TYR A 1 92 ? -2.422 -12.142 -0.629 1.00 97.06 92 TYR A N 1
ATOM 767 C CA . TYR A 1 92 ? -3.307 -12.063 -1.793 1.00 97.06 92 TYR A CA 1
ATOM 768 C C . TYR A 1 92 ? -3.896 -13.433 -2.136 1.00 97.06 92 TYR A C 1
ATOM 770 O O . TYR A 1 92 ? -5.109 -13.553 -2.297 1.00 97.06 92 TYR A O 1
ATOM 778 N N . ARG A 1 93 ? -3.064 -14.486 -2.119 1.00 96.25 93 ARG A N 1
ATOM 779 C CA . ARG A 1 93 ? -3.506 -15.872 -2.361 1.00 96.25 93 ARG A CA 1
ATOM 780 C C . ARG A 1 93 ? -4.593 -16.307 -1.380 1.00 96.25 93 ARG A C 1
ATOM 782 O O . ARG A 1 93 ? -5.613 -16.841 -1.794 1.00 96.25 93 ARG A O 1
ATOM 789 N N . VAL A 1 94 ? -4.388 -16.037 -0.090 1.00 95.62 94 VAL A N 1
ATOM 790 C CA . VAL A 1 94 ? -5.341 -16.360 0.983 1.00 95.62 94 VAL A CA 1
ATOM 791 C C . VAL A 1 94 ? -6.690 -15.677 0.753 1.00 95.62 94 VAL A C 1
ATOM 793 O O . VAL A 1 94 ? -7.727 -16.325 0.891 1.00 95.62 94 VAL A O 1
ATOM 796 N N . ASN A 1 95 ? -6.683 -14.399 0.357 1.00 92.62 95 ASN A N 1
ATOM 797 C CA . ASN A 1 95 ? -7.912 -13.650 0.095 1.00 92.62 95 ASN A CA 1
ATOM 798 C C . ASN A 1 95 ? -8.630 -14.122 -1.181 1.00 92.62 95 ASN A C 1
ATOM 800 O O . ASN A 1 95 ? -9.851 -14.252 -1.164 1.00 92.62 95 ASN A O 1
ATOM 804 N N . LEU A 1 96 ? -7.908 -14.413 -2.271 1.00 92.88 96 LEU A N 1
ATOM 805 C CA . LEU A 1 96 ? -8.528 -14.872 -3.523 1.00 92.88 96 LEU A CA 1
ATOM 806 C C . LEU A 1 96 ? -9.036 -16.317 -3.457 1.00 92.88 96 LEU A C 1
ATOM 808 O O . LEU A 1 96 ? -10.072 -16.625 -4.043 1.00 92.88 96 LEU A O 1
ATOM 812 N N . ASN A 1 97 ? -8.342 -17.195 -2.733 1.00 92.19 97 ASN A N 1
ATOM 813 C CA . ASN A 1 97 ? -8.731 -18.601 -2.602 1.00 92.19 97 ASN A CA 1
ATOM 814 C C . ASN A 1 97 ? -9.774 -18.830 -1.497 1.00 92.19 97 ASN A C 1
ATOM 816 O O . ASN A 1 97 ? -10.308 -19.931 -1.373 1.00 92.19 97 ASN A O 1
ATOM 820 N N . GLY A 1 98 ? -10.076 -17.805 -0.693 1.00 90.94 98 GLY A N 1
ATOM 821 C CA . GLY A 1 98 ? -11.051 -17.893 0.390 1.00 90.94 98 GLY A CA 1
ATOM 822 C C . GLY A 1 98 ? -10.598 -18.776 1.553 1.00 90.94 98 GLY A C 1
ATOM 823 O O . GLY A 1 98 ? -11.450 -19.317 2.258 1.00 90.94 98 GLY A O 1
ATOM 824 N N . GLU A 1 99 ? -9.287 -18.908 1.777 1.00 92.88 99 GLU A N 1
ATOM 825 C CA . GLU A 1 99 ? -8.710 -19.795 2.802 1.00 92.88 99 GLU A CA 1
ATOM 826 C C . GLU A 1 99 ? -9.181 -19.429 4.225 1.00 92.88 99 GLU A C 1
ATOM 828 O O . GLU A 1 99 ? -9.248 -20.293 5.095 1.00 92.88 99 GLU A O 1
ATOM 833 N N . THR A 1 100 ? -9.560 -18.166 4.474 1.00 92.75 100 THR A N 1
ATOM 834 C CA . THR A 1 100 ? -10.081 -17.714 5.781 1.00 92.75 100 THR A CA 1
ATOM 835 C C . THR A 1 100 ? -11.585 -17.913 5.954 1.00 92.75 100 THR A C 1
ATOM 837 O O . THR A 1 100 ? -12.086 -17.781 7.067 1.00 92.75 100 THR A O 1
ATOM 840 N N . THR A 1 101 ? -12.324 -18.280 4.900 1.00 93.56 101 THR A N 1
ATOM 841 C CA . THR A 1 101 ? -13.801 -18.253 4.892 1.00 93.56 101 THR A CA 1
ATOM 842 C C . THR A 1 101 ? -14.423 -19.082 6.019 1.00 93.56 101 THR A C 1
ATOM 844 O O . THR A 1 101 ? -15.401 -18.662 6.639 1.00 93.56 101 THR A O 1
ATOM 847 N N . GLU A 1 102 ? -13.883 -20.271 6.296 1.00 95.56 102 GLU A N 1
ATOM 848 C CA . GLU A 1 102 ? -14.409 -21.147 7.352 1.00 95.56 102 GLU A CA 1
ATOM 849 C C . GLU A 1 102 ? -14.098 -20.638 8.763 1.00 95.56 102 GLU A C 1
ATOM 851 O O . GLU A 1 102 ? -14.873 -20.887 9.687 1.00 95.56 102 GLU A O 1
ATOM 856 N N . ASP A 1 103 ? -12.996 -19.911 8.940 1.00 94.50 103 ASP A N 1
ATOM 857 C CA . ASP A 1 103 ? -12.662 -19.275 10.213 1.00 94.50 103 ASP A CA 1
ATOM 858 C C . ASP A 1 103 ? -13.477 -17.996 10.424 1.00 94.50 103 ASP A C 1
ATOM 860 O O . ASP A 1 103 ? -14.024 -17.796 11.511 1.00 94.50 103 ASP A O 1
ATOM 864 N N . ASP A 1 104 ? -13.670 -17.196 9.375 1.00 93.62 104 ASP A N 1
ATOM 865 C CA . ASP A 1 104 ? -14.463 -15.965 9.413 1.00 93.62 104 ASP A CA 1
ATOM 866 C C . ASP A 1 104 ? -15.928 -16.245 9.792 1.00 93.62 104 ASP A C 1
ATOM 868 O O . ASP A 1 104 ? -16.523 -15.517 10.588 1.00 93.62 104 ASP A O 1
ATOM 872 N N . LYS A 1 105 ? -16.500 -17.365 9.321 1.00 95.12 105 LYS A N 1
ATOM 873 C CA . LYS A 1 105 ? -17.853 -17.826 9.705 1.00 95.12 105 LYS A CA 1
ATOM 874 C C . LYS A 1 105 ? -18.020 -18.082 11.205 1.00 95.12 105 LYS A C 1
ATOM 876 O O . LYS A 1 105 ? -19.151 -18.097 11.692 1.00 95.12 105 LYS A O 1
ATOM 881 N N . LYS A 1 106 ? -16.930 -18.323 11.940 1.00 96.88 106 LYS A N 1
ATOM 882 C CA . LYS A 1 106 ? -16.967 -18.578 13.389 1.00 96.88 106 LYS A CA 1
ATOM 883 C C . LYS A 1 106 ? -17.067 -17.285 14.197 1.00 96.88 106 LYS A C 1
ATOM 885 O O . LYS A 1 106 ? -17.315 -17.360 15.400 1.00 96.88 106 LYS A O 1
ATOM 890 N N . ILE A 1 107 ? -16.878 -16.120 13.572 1.00 95.50 107 ILE A N 1
ATOM 891 C CA . ILE A 1 107 ? -16.967 -14.820 14.235 1.00 95.50 107 ILE A CA 1
ATOM 892 C C . ILE A 1 107 ? -18.448 -14.503 14.504 1.00 95.50 107 ILE A C 1
ATOM 894 O O . ILE A 1 107 ? -19.236 -14.390 13.564 1.00 95.50 107 ILE A O 1
ATOM 898 N N . PRO A 1 108 ? -18.868 -14.340 15.772 1.00 95.69 108 PRO A N 1
ATOM 899 C CA . PRO A 1 108 ? -20.246 -13.979 16.085 1.00 95.69 108 PRO A CA 1
ATOM 900 C C . PRO A 1 108 ? -20.608 -12.584 15.555 1.00 95.69 108 PRO A C 1
ATOM 902 O O . PRO A 1 108 ? -19.791 -11.665 15.604 1.00 95.69 108 PRO A O 1
ATOM 905 N N . LEU A 1 109 ? -21.856 -12.392 15.113 1.00 93.56 109 LEU A N 1
ATOM 906 C CA . LEU A 1 109 ? -22.317 -11.114 14.546 1.00 93.56 109 LEU A CA 1
ATOM 907 C C . LEU A 1 109 ? -22.183 -9.930 15.520 1.00 93.56 109 LEU A C 1
ATOM 909 O O . LEU A 1 109 ? -21.907 -8.814 15.089 1.00 93.56 109 LEU A O 1
ATOM 913 N N . ASP A 1 110 ? -22.319 -10.153 16.831 1.00 93.69 110 ASP A N 1
ATOM 914 C CA . ASP A 1 110 ? -22.129 -9.111 17.852 1.00 93.69 110 ASP A CA 1
ATOM 915 C C . ASP A 1 110 ? -20.660 -8.668 18.000 1.00 93.69 110 ASP A C 1
ATOM 917 O O . ASP A 1 110 ? -20.380 -7.685 18.686 1.00 93.69 110 ASP A O 1
ATOM 921 N N . LYS A 1 111 ? -19.717 -9.376 17.361 1.00 95.25 111 LYS A N 1
ATOM 922 C CA . LYS A 1 111 ? -18.287 -9.034 17.309 1.00 95.25 111 LYS A CA 1
ATOM 923 C C . LYS A 1 111 ? -17.867 -8.322 16.030 1.00 95.25 111 LYS A C 1
ATOM 925 O O . LYS A 1 111 ? -16.710 -7.930 15.933 1.00 95.25 111 LYS A O 1
ATOM 930 N N . TYR A 1 112 ? -18.778 -8.119 15.078 1.00 94.81 112 TYR A N 1
ATOM 931 C CA . TYR A 1 112 ? -18.459 -7.404 13.837 1.00 94.81 112 TYR A CA 1
ATOM 932 C C . TYR A 1 112 ? -18.183 -5.919 14.101 1.00 94.81 112 TYR A C 1
ATOM 934 O O . TYR A 1 112 ? -17.427 -5.291 13.365 1.00 94.81 112 TYR A O 1
ATOM 942 N N . THR A 1 113 ? -18.780 -5.361 15.157 1.00 97.19 113 THR A N 1
ATOM 943 C CA . THR A 1 113 ? -18.574 -3.968 15.553 1.00 97.19 113 THR A CA 1
ATOM 944 C C . THR A 1 113 ? -17.384 -3.835 16.501 1.00 97.19 113 THR A C 1
ATOM 946 O O . THR A 1 113 ? -17.364 -4.404 17.596 1.00 97.19 113 THR A O 1
ATOM 949 N N . ILE A 1 114 ? -16.415 -3.012 16.115 1.00 97.12 114 ILE A N 1
ATOM 950 C CA . ILE A 1 114 ? -15.276 -2.621 16.939 1.00 97.12 114 ILE A CA 1
ATOM 951 C C . ILE A 1 114 ? -15.686 -1.406 17.776 1.00 97.12 114 ILE A C 1
ATOM 953 O O . ILE A 1 114 ? -15.744 -0.284 17.288 1.00 97.12 114 ILE A O 1
ATOM 957 N N . ASN A 1 115 ? -15.960 -1.631 19.064 1.00 96.31 115 ASN A N 1
ATOM 958 C CA . ASN A 1 115 ? -16.391 -0.580 20.003 1.00 96.31 115 ASN A CA 1
ATOM 959 C C . ASN A 1 115 ? -15.233 0.201 20.652 1.00 96.31 115 ASN A C 1
ATOM 961 O O . ASN A 1 115 ? -15.460 0.998 21.557 1.00 96.31 115 ASN A O 1
ATOM 965 N N . LYS A 1 116 ? -13.986 -0.080 20.266 1.00 97.12 116 LYS A N 1
ATOM 966 C CA .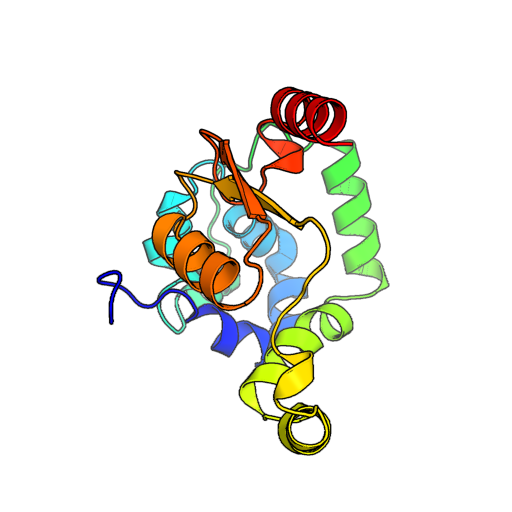 LYS A 1 116 ? -12.820 0.676 20.740 1.00 97.12 116 LYS A CA 1
ATOM 967 C C . LYS A 1 116 ? -12.667 1.950 19.901 1.00 97.12 116 LYS A C 1
ATOM 969 O O . LYS A 1 116 ? -13.049 1.905 18.732 1.00 97.12 116 LYS A O 1
ATOM 974 N N . PRO A 1 117 ? -12.043 3.013 20.437 1.00 98.19 117 PRO A N 1
ATOM 975 C CA . PRO A 1 117 ? -11.630 4.146 19.623 1.00 98.19 117 PRO A CA 1
ATOM 976 C C . PRO A 1 117 ? -10.756 3.681 18.454 1.00 98.19 117 PRO A C 1
ATOM 978 O O . PRO A 1 117 ? -9.805 2.916 18.646 1.00 98.19 117 PRO A O 1
ATOM 981 N N . VAL A 1 118 ? -11.074 4.146 17.248 1.00 98.44 118 VAL A N 1
ATOM 982 C CA . VAL A 1 118 ? -10.340 3.855 16.012 1.00 98.44 118 VAL A CA 1
ATOM 983 C C . VAL A 1 118 ? -9.847 5.157 15.394 1.00 98.44 118 VAL A C 1
ATOM 985 O O . VAL A 1 118 ? -10.590 6.129 15.272 1.00 98.44 118 VAL A O 1
ATOM 988 N N . PHE A 1 119 ? -8.590 5.163 14.963 1.00 98.31 119 PHE A N 1
ATOM 989 C CA . PHE A 1 119 ? -8.033 6.206 14.114 1.00 98.31 119 PHE A CA 1
ATOM 990 C C . PHE A 1 119 ? -7.938 5.693 12.679 1.00 98.31 119 PHE A C 1
ATOM 992 O O . PHE A 1 119 ? -7.323 4.656 12.431 1.00 98.31 119 PHE A O 1
ATOM 999 N N . LEU A 1 120 ? -8.516 6.432 11.735 1.00 97.88 120 LEU A N 1
ATOM 1000 C CA . LEU A 1 120 ? -8.355 6.204 10.304 1.00 97.88 120 LEU A CA 1
ATOM 1001 C C . LEU A 1 120 ? -7.607 7.389 9.687 1.00 97.88 120 LEU A C 1
ATOM 1003 O O . LEU A 1 120 ? -8.162 8.478 9.543 1.00 97.88 120 LEU A O 1
ATOM 1007 N N . GLY A 1 121 ? -6.356 7.156 9.293 1.00 97.50 121 GLY A N 1
ATOM 1008 C CA . GLY A 1 121 ? -5.614 8.066 8.425 1.00 97.50 121 GLY A CA 1
ATOM 1009 C C . GLY A 1 121 ? -5.874 7.716 6.966 1.00 97.50 121 GLY A C 1
ATOM 1010 O O . GLY A 1 121 ? -5.440 6.656 6.520 1.00 97.50 121 GLY A O 1
ATOM 1011 N N . SER A 1 122 ? -6.586 8.572 6.237 1.00 96.25 122 SER A N 1
ATOM 1012 C CA . SER A 1 122 ? -6.881 8.364 4.816 1.00 96.25 122 SER A CA 1
ATOM 1013 C C . SER A 1 122 ? -5.957 9.206 3.930 1.00 96.25 122 SER A C 1
ATOM 1015 O O . SER A 1 122 ? -5.462 10.258 4.340 1.00 96.25 122 SER A O 1
ATOM 1017 N N . ALA A 1 123 ? -5.722 8.740 2.708 1.00 95.88 123 ALA A N 1
ATOM 1018 C CA . ALA A 1 123 ? -4.903 9.417 1.713 1.00 95.88 123 ALA A CA 1
ATOM 1019 C C . ALA A 1 123 ? -5.786 9.910 0.564 1.00 95.88 123 ALA A C 1
ATOM 1021 O O . ALA A 1 123 ? -6.345 9.108 -0.180 1.00 95.88 123 ALA A O 1
ATOM 1022 N N . GLN A 1 124 ? -5.895 11.226 0.385 1.00 94.81 124 GLN A N 1
ATOM 1023 C CA . GLN A 1 124 ? -6.777 11.812 -0.637 1.00 94.81 124 GLN A CA 1
ATOM 1024 C C . GLN A 1 124 ? -6.334 11.498 -2.074 1.00 94.81 124 GLN A C 1
ATOM 1026 O O . GLN A 1 124 ? -7.140 11.543 -3.002 1.00 94.81 124 GLN A O 1
ATOM 1031 N N . GLY A 1 125 ? -5.043 11.219 -2.272 1.00 94.06 125 GLY A N 1
ATOM 1032 C CA . GLY A 1 125 ? -4.459 10.880 -3.567 1.00 94.06 125 GLY A CA 1
ATOM 1033 C C . GLY A 1 125 ? -4.338 9.380 -3.831 1.00 94.06 125 GLY A C 1
ATOM 1034 O O . GLY A 1 125 ? -3.759 9.006 -4.852 1.00 94.06 125 GLY A O 1
ATOM 1035 N N . ASP A 1 126 ? -4.817 8.520 -2.930 1.00 95.38 126 ASP A N 1
ATOM 1036 C CA . ASP A 1 126 ? -4.736 7.072 -3.108 1.00 95.38 126 ASP A CA 1
ATOM 1037 C C . ASP A 1 126 ? -5.825 6.570 -4.066 1.00 95.38 126 ASP A C 1
ATOM 1039 O O . ASP A 1 126 ? -7.025 6.742 -3.850 1.00 95.38 126 ASP A O 1
ATOM 1043 N N . VAL A 1 127 ? -5.381 5.950 -5.160 1.00 94.94 127 VAL A N 1
ATOM 1044 C CA . VAL A 1 127 ? -6.247 5.415 -6.219 1.00 94.94 127 VAL A CA 1
ATOM 1045 C C . VAL A 1 127 ? -6.664 3.960 -5.971 1.00 94.94 127 VAL A C 1
ATOM 1047 O O . VAL A 1 127 ? -7.497 3.422 -6.689 1.00 94.94 127 VAL A O 1
ATOM 1050 N N . ILE A 1 128 ? -6.107 3.291 -4.965 1.00 94.50 128 ILE A N 1
ATOM 1051 C CA . ILE A 1 128 ? -6.528 1.949 -4.548 1.00 94.50 128 ILE A CA 1
ATOM 1052 C C . ILE A 1 128 ? -7.419 2.078 -3.313 1.00 94.50 128 ILE A C 1
ATOM 1054 O O . ILE A 1 128 ? -8.579 1.669 -3.344 1.00 94.50 128 ILE A O 1
ATOM 1058 N N . CYS A 1 129 ? -6.910 2.709 -2.254 1.00 93.50 129 CYS A N 1
ATOM 1059 C CA . CYS A 1 129 ? -7.624 2.912 -0.993 1.00 93.50 129 CYS A CA 1
ATOM 1060 C C . CYS A 1 129 ? -8.418 4.222 -1.012 1.00 93.50 129 CYS A C 1
ATOM 1062 O O . CYS A 1 129 ? -8.114 5.154 -0.266 1.00 93.50 129 CYS A O 1
ATOM 1064 N N . VAL A 1 130 ? -9.427 4.300 -1.883 1.00 93.62 130 VAL A N 1
ATOM 1065 C CA . VAL A 1 130 ? -10.202 5.531 -2.086 1.00 93.62 130 VAL A CA 1
ATOM 1066 C C . VAL A 1 130 ? -10.849 5.992 -0.774 1.00 93.62 130 VAL A C 1
ATOM 1068 O O . VAL A 1 130 ? -11.614 5.253 -0.143 1.00 93.62 130 VAL A O 1
ATOM 1071 N N . ASP A 1 131 ? -10.537 7.229 -0.388 1.00 93.25 131 ASP A N 1
ATOM 1072 C CA . ASP A 1 131 ? -10.785 7.800 0.938 1.00 93.25 131 ASP A CA 1
ATOM 1073 C C . ASP A 1 131 ? -12.233 7.642 1.427 1.00 93.25 131 ASP A C 1
ATOM 1075 O O . ASP A 1 131 ? -12.471 7.068 2.491 1.00 93.25 131 ASP A O 1
ATOM 1079 N N . TRP A 1 132 ? -13.215 8.063 0.630 1.00 93.00 132 TRP A N 1
ATOM 1080 C CA . TRP A 1 132 ? -14.628 8.016 0.999 1.00 93.00 132 TRP A CA 1
ATOM 1081 C C . TRP A 1 132 ? -15.151 6.582 1.139 1.00 93.00 132 TRP A C 1
ATOM 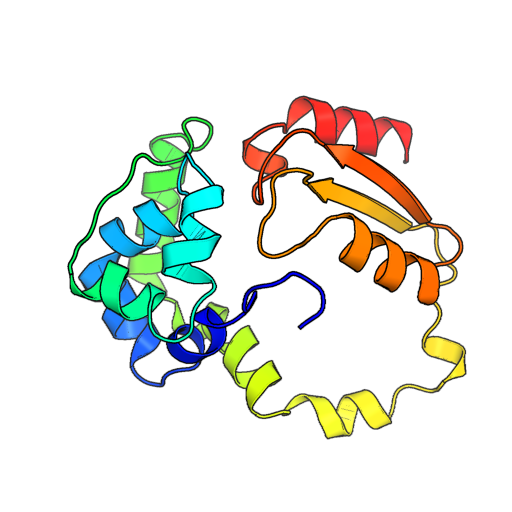1083 O O . TRP A 1 132 ? -16.013 6.318 1.980 1.00 93.00 132 TRP A O 1
ATOM 1093 N N . ALA A 1 133 ? -14.641 5.645 0.333 1.00 93.38 133 ALA A N 1
ATOM 1094 C CA . ALA A 1 133 ? -15.072 4.251 0.365 1.00 93.38 133 ALA A CA 1
ATOM 1095 C C . ALA A 1 133 ? -14.545 3.568 1.631 1.00 93.38 133 ALA A C 1
ATOM 1097 O O . ALA A 1 133 ? -15.294 2.892 2.342 1.00 93.38 133 ALA A O 1
ATOM 1098 N N . HIS A 1 134 ? -13.272 3.805 1.949 1.00 92.19 134 HIS A N 1
ATOM 1099 C CA . HIS A 1 134 ? -12.639 3.297 3.161 1.00 92.19 134 HIS A CA 1
ATOM 1100 C C . HIS A 1 134 ? -13.225 3.931 4.426 1.00 92.19 134 HIS A C 1
ATOM 1102 O O . HIS A 1 134 ? -13.469 3.220 5.403 1.00 92.19 134 HIS A O 1
ATOM 1108 N N . GLU A 1 135 ? -13.524 5.232 4.414 1.00 95.88 135 GLU A N 1
ATOM 1109 C CA . GLU A 1 135 ? -14.208 5.893 5.526 1.00 95.88 135 GLU A CA 1
ATOM 1110 C C . GLU A 1 135 ? -15.606 5.303 5.749 1.00 95.88 135 GLU A C 1
ATOM 1112 O O . GLU A 1 135 ? -15.937 4.929 6.877 1.00 95.88 135 GLU A O 1
ATOM 1117 N N . ALA A 1 136 ? -16.412 5.153 4.692 1.00 95.44 136 ALA A N 1
ATOM 1118 C CA . ALA A 1 136 ? -17.756 4.585 4.797 1.00 95.44 136 ALA A CA 1
ATOM 1119 C C . ALA A 1 136 ? -17.733 3.151 5.352 1.00 95.44 136 ALA A C 1
ATOM 1121 O O . ALA A 1 136 ? -18.505 2.821 6.259 1.00 95.44 136 ALA A O 1
ATOM 1122 N N . GLN A 1 137 ? -16.821 2.310 4.853 1.00 94.81 137 GLN A N 1
ATOM 1123 C CA . GLN A 1 137 ? -16.642 0.940 5.333 1.00 94.81 137 GLN A CA 1
ATOM 1124 C C . GLN A 1 137 ? -16.179 0.910 6.796 1.00 94.81 137 GLN A C 1
ATOM 1126 O O . GLN A 1 137 ? -16.699 0.123 7.586 1.00 94.81 137 GLN A O 1
ATOM 1131 N N . THR A 1 138 ? -15.247 1.784 7.180 1.00 97.00 138 THR A N 1
ATOM 1132 C CA . THR A 1 138 ? -14.734 1.851 8.555 1.00 97.00 138 THR A CA 1
ATOM 1133 C C . THR A 1 138 ? -15.827 2.297 9.516 1.00 97.00 138 THR A C 1
ATOM 1135 O O . THR A 1 138 ? -16.098 1.603 10.489 1.00 97.00 138 THR A O 1
ATOM 1138 N N . ARG A 1 139 ? -16.539 3.392 9.225 1.00 96.94 139 ARG A N 1
ATOM 1139 C CA . ARG A 1 139 ? -17.615 3.900 10.096 1.00 96.94 139 ARG A CA 1
ATOM 1140 C C . ARG A 1 139 ? -18.767 2.917 10.272 1.00 96.94 139 ARG A C 1
ATOM 1142 O O . ARG A 1 139 ? -19.424 2.937 11.310 1.00 96.94 139 ARG A O 1
ATOM 1149 N N . LYS A 1 140 ? -19.005 2.045 9.288 1.00 96.62 140 LYS A N 1
ATOM 1150 C CA . LYS A 1 140 ? -20.017 0.986 9.378 1.00 96.62 140 LYS A CA 1
ATOM 1151 C C . LYS A 1 140 ? -19.730 -0.006 10.511 1.00 96.62 140 LYS A C 1
ATOM 1153 O O . LYS A 1 140 ? -20.675 -0.472 1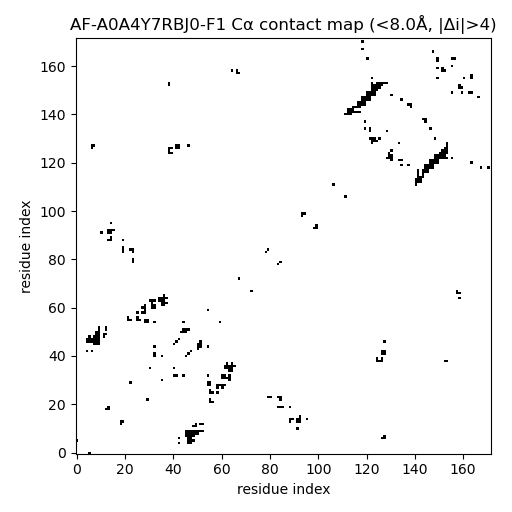1.141 1.00 96.62 140 LYS A O 1
ATOM 1158 N N . PHE A 1 141 ? -18.460 -0.328 10.760 1.00 97.31 141 PHE A N 1
ATOM 1159 C CA . PHE A 1 141 ? -18.053 -1.329 11.755 1.00 97.31 141 PHE A CA 1
ATOM 1160 C C . PHE A 1 141 ? -17.333 -0.734 12.973 1.00 97.31 141 PHE A C 1
ATOM 1162 O O . PHE A 1 141 ? -17.221 -1.398 13.997 1.00 97.31 141 PHE A O 1
ATOM 1169 N N . CYS A 1 142 ? -16.901 0.522 12.903 1.00 98.06 142 CYS A N 1
ATOM 1170 C CA . CYS A 1 142 ? -16.164 1.231 13.945 1.00 98.06 142 CYS A CA 1
ATOM 1171 C C . CYS A 1 142 ? -16.880 2.565 14.241 1.00 98.06 142 CYS A C 1
ATOM 1173 O O . CYS A 1 142 ? -16.532 3.595 13.657 1.00 98.06 142 CYS A O 1
ATOM 1175 N N . PRO A 1 143 ? -17.914 2.589 15.101 1.00 96.81 143 PRO A N 1
ATOM 1176 C CA . PRO A 1 143 ? -18.703 3.800 15.341 1.00 96.81 143 PRO A CA 1
ATOM 1177 C C . PRO A 1 143 ? -17.895 4.926 16.005 1.00 96.81 143 PRO A C 1
ATOM 1179 O O . PRO A 1 143 ? -18.150 6.097 15.737 1.00 96.81 143 PRO A O 1
ATOM 1182 N N . ASP A 1 144 ? -16.893 4.582 16.819 1.00 97.69 144 ASP A N 1
ATOM 1183 C CA . ASP A 1 144 ? -15.983 5.530 17.473 1.00 97.69 144 ASP A CA 1
ATOM 1184 C C . ASP A 1 144 ? -14.715 5.761 16.630 1.00 97.69 144 ASP A C 1
ATOM 1186 O O . ASP A 1 144 ? -13.597 5.443 17.036 1.00 97.69 144 ASP A O 1
ATOM 1190 N N . THR A 1 145 ? -14.899 6.240 15.393 1.00 98.38 145 THR A N 1
ATOM 1191 C CA . THR A 1 145 ? -13.788 6.505 14.460 1.00 98.38 145 THR A CA 1
ATOM 1192 C C . THR A 1 145 ? -13.472 7.996 14.353 1.00 98.38 145 THR A C 1
ATOM 1194 O O . THR A 1 145 ? -14.296 8.786 13.871 1.00 98.38 145 THR A O 1
ATOM 1197 N N . THR A 1 146 ? -12.230 8.356 14.683 1.00 98.38 146 THR A N 1
ATOM 1198 C CA . THR A 1 146 ? -11.592 9.618 14.285 1.00 98.38 146 THR A CA 1
ATOM 1199 C C . THR A 1 146 ? -10.984 9.454 12.895 1.00 98.38 146 THR A C 1
ATOM 1201 O O . THR A 1 146 ? -10.176 8.555 12.680 1.00 98.38 146 THR A O 1
ATOM 1204 N N . VAL A 1 147 ? -11.357 10.324 11.955 1.00 98.00 147 VAL A N 1
ATOM 1205 C CA . VAL A 1 147 ? -10.823 10.312 10.584 1.00 98.00 147 VAL A CA 1
ATOM 1206 C C . VAL A 1 147 ? -9.965 11.550 10.361 1.00 98.00 147 VAL A C 1
ATOM 1208 O O . VAL A 1 147 ? -10.388 12.661 10.685 1.00 98.00 147 VAL A O 1
ATOM 1211 N N . VAL A 1 148 ? -8.777 11.356 9.793 1.00 98.12 148 VAL A N 1
ATOM 1212 C CA . 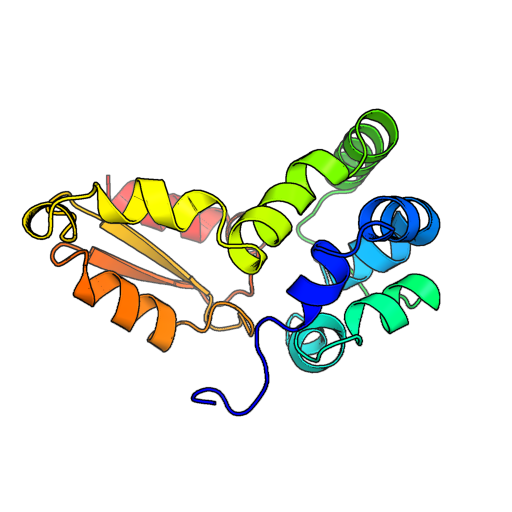VAL A 1 148 ? -7.897 12.434 9.331 1.00 98.12 148 VAL A CA 1
ATOM 1213 C C . VAL A 1 148 ? -7.521 12.158 7.882 1.00 98.12 148 VAL A C 1
ATOM 1215 O O . VAL A 1 148 ? -6.968 11.106 7.571 1.00 98.12 148 VAL A O 1
ATOM 1218 N N . ASN A 1 149 ? -7.820 13.113 7.004 1.00 97.44 149 ASN A N 1
ATOM 1219 C CA . ASN A 1 149 ? -7.522 13.016 5.579 1.00 97.44 149 ASN A CA 1
ATOM 1220 C C . ASN A 1 149 ? -6.218 13.759 5.289 1.00 97.44 149 ASN A C 1
ATOM 1222 O O . ASN A 1 149 ? -6.119 14.963 5.536 1.00 97.44 149 ASN A O 1
ATOM 1226 N N . PHE A 1 150 ? -5.229 13.047 4.763 1.00 97.56 150 PHE A N 1
ATOM 1227 C CA . PHE A 1 150 ? -3.923 13.588 4.416 1.00 97.56 150 PHE A CA 1
ATOM 1228 C C . PHE A 1 150 ? -3.829 13.859 2.914 1.00 97.56 150 PHE A C 1
ATOM 1230 O O . PHE A 1 150 ? -4.253 13.046 2.087 1.00 97.56 150 PHE A O 1
ATOM 1237 N N . ASN A 1 151 ? -3.217 14.988 2.556 1.00 95.62 151 ASN A N 1
ATOM 1238 C CA . ASN A 1 151 ? -2.902 15.323 1.169 1.00 95.62 151 ASN A CA 1
ATOM 1239 C C . ASN A 1 151 ? -1.625 14.590 0.719 1.00 95.62 151 ASN A C 1
ATOM 1241 O O . ASN A 1 151 ? -0.548 15.179 0.636 1.00 95.62 151 ASN A O 1
ATOM 1245 N N . ALA A 1 152 ? -1.753 13.285 0.499 1.00 94.81 152 ALA A N 1
ATOM 1246 C CA . ALA A 1 152 ? -0.685 12.373 0.101 1.00 94.81 152 ALA A CA 1
ATOM 1247 C C . ALA A 1 152 ? -1.266 11.190 -0.691 1.00 94.81 152 ALA A C 1
ATOM 1249 O O . ALA A 1 152 ? -2.489 11.074 -0.837 1.00 94.81 152 ALA A O 1
ATOM 1250 N N . THR A 1 153 ? -0.394 10.327 -1.214 1.00 94.12 153 THR A N 1
ATOM 1251 C CA . THR A 1 153 ? -0.789 9.069 -1.860 1.00 94.12 153 THR A CA 1
ATOM 1252 C C . THR A 1 153 ? -0.766 7.903 -0.859 1.00 94.12 153 THR A C 1
ATOM 1254 O O . THR A 1 153 ? -0.937 8.102 0.343 1.00 94.12 153 THR A O 1
ATOM 1257 N N . HIS A 1 154 ? -0.587 6.671 -1.337 1.00 96.06 154 HIS A N 1
ATOM 1258 C CA . HIS A 1 154 ? -0.687 5.447 -0.539 1.00 96.06 154 HIS A CA 1
ATOM 1259 C C . HIS A 1 154 ? 0.279 5.397 0.658 1.00 96.06 154 HIS A C 1
ATOM 1261 O O . HIS A 1 154 ? -0.012 4.793 1.691 1.00 96.06 154 HIS A O 1
ATOM 1267 N N . TRP A 1 155 ? 1.449 6.031 0.550 1.00 96.00 155 TRP A N 1
ATOM 1268 C CA . TRP A 1 155 ? 2.552 5.844 1.489 1.00 96.00 155 TRP A CA 1
ATOM 1269 C C . TRP A 1 155 ? 2.614 6.964 2.532 1.00 96.00 155 TRP A C 1
ATOM 1271 O O . TRP A 1 155 ? 3.660 7.586 2.714 1.00 96.00 155 TRP A O 1
ATOM 1281 N N . LEU A 1 156 ? 1.518 7.192 3.267 1.00 96.19 156 LEU A N 1
ATOM 1282 C CA . LEU A 1 156 ? 1.377 8.275 4.260 1.00 96.19 156 LEU A CA 1
ATOM 1283 C C . LEU A 1 156 ? 2.580 8.423 5.204 1.00 96.19 156 LEU A C 1
ATOM 1285 O O . LEU A 1 156 ? 3.117 9.517 5.373 1.00 96.19 156 LEU A O 1
ATOM 1289 N N . ALA A 1 157 ? 3.038 7.310 5.783 1.00 94.25 157 ALA A N 1
ATOM 1290 C CA . ALA A 1 157 ? 4.158 7.295 6.725 1.00 94.25 157 ALA A CA 1
ATOM 1291 C C . ALA A 1 157 ? 5.510 7.668 6.086 1.00 94.25 157 ALA A C 1
ATOM 1293 O O . ALA A 1 157 ? 6.452 7.991 6.805 1.00 94.25 157 ALA A O 1
ATOM 1294 N N . ALA A 1 158 ? 5.621 7.618 4.757 1.00 93.62 158 ALA A N 1
ATOM 1295 C CA . ALA A 1 158 ? 6.783 8.099 4.021 1.00 93.62 158 ALA A CA 1
ATOM 1296 C C . ALA A 1 158 ? 6.573 9.535 3.518 1.00 93.62 158 ALA A C 1
ATOM 1298 O O . ALA A 1 158 ? 7.468 10.363 3.635 1.00 93.62 158 ALA A O 1
ATOM 1299 N N . GLU A 1 159 ? 5.412 9.844 2.946 1.00 95.06 159 GLU A N 1
ATOM 1300 C CA . GLU A 1 159 ? 5.143 11.121 2.274 1.00 95.06 159 GLU A CA 1
ATOM 1301 C C . GLU A 1 159 ? 4.923 12.285 3.243 1.00 95.06 159 GLU A C 1
ATOM 1303 O O . GLU A 1 159 ? 5.4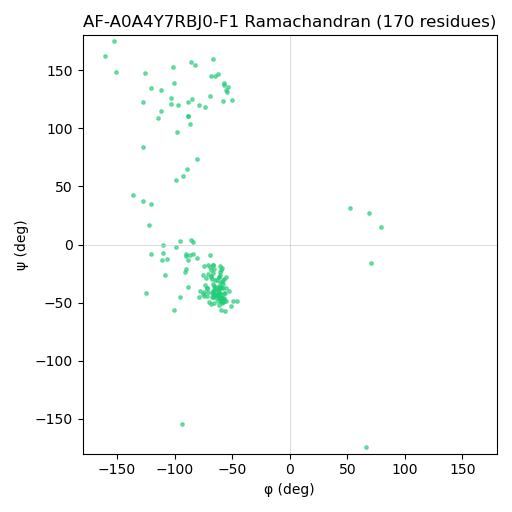48 13.374 3.025 1.00 95.06 159 GLU A O 1
ATOM 1308 N N . VAL A 1 160 ? 4.174 12.051 4.322 1.00 96.69 160 VAL A N 1
ATOM 1309 C CA . VAL A 1 160 ? 3.695 13.084 5.256 1.00 96.69 160 VAL A CA 1
ATOM 1310 C C . VAL A 1 160 ? 3.874 12.633 6.707 1.00 96.69 160 VAL A C 1
ATOM 1312 O O . VAL A 1 160 ? 3.011 12.812 7.562 1.00 96.69 160 VAL A O 1
ATOM 1315 N N . ALA A 1 161 ? 5.032 12.032 6.998 1.00 96.38 161 ALA A N 1
ATOM 1316 C CA . ALA A 1 161 ? 5.337 11.425 8.295 1.00 96.38 161 ALA A CA 1
ATOM 1317 C C . ALA A 1 161 ? 5.111 12.372 9.488 1.00 96.38 161 ALA A C 1
ATOM 1319 O O . ALA A 1 161 ? 4.604 11.951 10.522 1.00 96.38 161 ALA A O 1
ATOM 1320 N N . GLN A 1 162 ? 5.475 13.653 9.352 1.00 97.88 162 GLN A N 1
ATOM 1321 C CA . GLN A 1 162 ? 5.297 14.649 10.414 1.00 97.88 162 GLN A CA 1
ATOM 1322 C C . GLN A 1 162 ? 3.817 14.912 10.709 1.00 97.88 162 GLN A C 1
ATOM 1324 O O . GLN A 1 162 ? 3.432 14.930 11.876 1.00 97.88 162 GLN A O 1
ATOM 1329 N N . ASP A 1 163 ? 2.993 15.042 9.668 1.00 98.25 163 ASP A N 1
ATOM 1330 C CA . ASP A 1 163 ? 1.554 15.272 9.813 1.00 98.25 163 ASP A CA 1
ATOM 1331 C C . ASP A 1 163 ? 0.863 14.042 10.409 1.00 98.25 163 ASP A C 1
ATOM 1333 O O . ASP A 1 163 ? 0.027 14.173 11.302 1.00 98.25 163 ASP A O 1
ATOM 1337 N N . VAL A 1 164 ? 1.249 12.839 9.963 1.00 98.12 164 VAL A N 1
ATOM 1338 C CA . VAL A 1 164 ? 0.751 11.570 10.520 1.00 98.12 164 VAL A CA 1
ATOM 1339 C C . VAL A 1 164 ? 1.107 11.458 12.001 1.00 98.12 164 VAL A C 1
ATOM 1341 O O . VAL A 1 164 ? 0.235 11.161 12.815 1.00 98.12 164 VAL A O 1
ATOM 1344 N N . ASN A 1 165 ? 2.359 11.744 12.367 1.00 98.31 165 ASN A N 1
ATOM 1345 C CA . ASN A 1 165 ? 2.807 11.699 13.757 1.00 98.31 165 ASN A CA 1
ATOM 1346 C C . ASN A 1 165 ? 2.049 12.707 14.630 1.00 98.31 165 ASN A C 1
ATOM 1348 O O . ASN A 1 165 ? 1.577 12.334 15.698 1.00 98.31 165 ASN A O 1
ATOM 1352 N N . ALA A 1 166 ? 1.874 13.947 14.166 1.00 98.50 166 ALA A N 1
ATOM 1353 C CA . ALA A 1 166 ? 1.136 14.973 14.902 1.00 98.50 166 ALA A CA 1
ATOM 1354 C C . ALA A 1 166 ? -0.354 14.623 15.062 1.00 98.50 166 ALA A C 1
ATOM 1356 O O . ALA A 1 166 ? -0.950 14.872 16.111 1.00 98.50 166 ALA A O 1
ATOM 1357 N N . ALA A 1 167 ? -0.969 14.027 14.036 1.00 98.38 167 ALA A N 1
ATOM 1358 C CA . ALA A 1 167 ? -2.355 13.575 14.097 1.00 98.38 167 ALA A CA 1
ATOM 1359 C C . ALA A 1 167 ? -2.542 12.417 15.088 1.00 98.38 167 ALA A C 1
ATOM 1361 O O . ALA A 1 167 ? -3.511 12.422 15.847 1.00 98.38 167 ALA A O 1
ATOM 1362 N N . LEU A 1 168 ? -1.609 11.459 15.102 1.00 98.25 168 LEU A N 1
ATOM 1363 C CA . LEU A 1 168 ? -1.605 10.358 16.063 1.00 98.25 168 LEU A CA 1
ATOM 1364 C C . LEU A 1 168 ? -1.354 10.857 17.489 1.00 98.25 168 LEU A C 1
ATOM 1366 O O . LEU A 1 168 ? -2.093 10.468 18.384 1.00 98.25 168 LEU A O 1
ATOM 1370 N N . GLU A 1 169 ? -0.379 11.747 17.698 1.00 98.31 169 GLU A N 1
ATOM 1371 C CA . GLU A 1 169 ? -0.081 12.347 19.009 1.00 98.31 169 GLU A CA 1
ATOM 1372 C C . GLU A 1 169 ? -1.279 13.113 19.577 1.00 98.31 169 GLU A C 1
ATOM 1374 O O . GLU A 1 169 ? -1.545 13.051 20.769 1.00 98.31 169 GLU A O 1
ATOM 1379 N N . LYS A 1 170 ? -2.038 13.805 18.723 1.00 98.19 170 LYS A N 1
ATOM 1380 C CA . LYS A 1 170 ? -3.277 14.479 19.126 1.00 98.19 170 LYS A CA 1
ATOM 1381 C C . LYS A 1 170 ? -4.397 13.500 19.508 1.00 98.19 170 LYS A C 1
ATOM 1383 O O . LYS A 1 170 ? -5.319 13.896 20.219 1.00 98.19 170 LYS A O 1
ATOM 1388 N N . TRP A 1 171 ? -4.387 12.290 18.952 1.00 98.25 171 TRP A N 1
ATOM 1389 C CA . TRP A 1 171 ? -5.454 11.307 19.131 1.00 98.25 171 TRP A CA 1
ATOM 1390 C C . TRP A 1 171 ? -5.259 10.415 20.365 1.00 98.25 171 TRP A C 1
ATOM 1392 O O . TRP A 1 171 ? -6.258 10.061 20.993 1.00 98.25 171 TRP A O 1
ATOM 1402 N N . ILE A 1 172 ? -4.010 10.050 20.686 1.00 95.62 172 ILE A N 1
ATOM 1403 C CA . ILE A 1 172 ? -3.650 9.239 21.869 1.00 95.62 172 ILE A CA 1
ATOM 1404 C C . ILE A 1 172 ? -3.734 10.031 23.177 1.00 95.62 172 ILE A C 1
ATOM 1406 O O . ILE A 1 172 ? -4.022 9.378 24.206 1.00 95.62 172 ILE A O 1
#

Nearest PDB structures (foldseek):
  8hm5-assembly1_A  TM=6.877E-01  e=2.510E-05  Caballeronia sordidicola
  3r41-assembly1_B  TM=7.743E-01  e=9.726E-03  Rhodopseudomonas palustris
  6qkw-assembly1_A  TM=6.291E-01  e=1.036E-02  Rhodopseudomonas palustris
  6qht-assembly1_A  TM=6.108E-01  e=8.579E-03  Rhodopseudomonas palustris
  6qhz-assembly1_B  TM=5.780E-01  e=3.795E-03  Rhodopseudomonas palustris CGA009

Radius of gyration: 17.73 Å; Cα contacts (8 Å, |Δi|>4): 228; chains: 1; bounding box: 42×36×42 Å

Organism: Coprinellus micaceus (NCBI:txid71717)

Foldseek 3Di:
DVQPFAQALLLCLLQDPCNQVLCLVQVQQLQQQVQALQLCVCRQQPRRHCSVSVSRNVSHGHDGNPLQDPVNVVVVNVVCNVPICNVVSVVSNCVVVVVCVVVVVVDDPVNQADADAEEAEAECSESNRHRVVVVVVCCVRYVNYDYDYDPHYDCCCRNPVVVVVVVVVVVD

Sequence (172 aa):
ELIGYENFGYWEFFSAPDGPDVIKNHIESYNDLFYAQDGRLWRFNMCPEGSMRIFVESDSRTPRLPSITKDQWKYRNQVFAKFGLDGPLNYYRVNLNGETTEDDKKIPLDKYTINKPVFLGSAQGDVICVDWAHEAQTRKFCPDTTVVNFNATHWLAAEVAQDVNAALEKWI

Solvent-accessible surface area (backbone atoms only — not comparable to full-atom values): 9566 Å² total; per-residue (Å²): 125,95,79,83,63,59,54,59,22,36,45,58,46,46,41,37,93,59,30,41,59,55,43,63,77,26,42,67,18,41,48,15,61,78,37,30,54,57,46,69,52,38,65,69,37,28,10,34,67,62,29,33,51,52,41,23,79,65,60,39,78,50,65,49,41,81,63,63,45,72,65,57,52,51,51,51,51,54,51,42,72,72,68,52,44,54,75,72,30,42,62,42,36,38,63,75,70,46,70,53,52,76,61,59,71,68,58,56,77,88,64,63,51,43,86,54,84,39,81,43,80,36,21,73,49,19,70,62,64,38,38,70,60,53,49,54,58,44,48,73,34,23,78,48,56,50,77,46,80,38,98,36,35,83,54,42,78,54,73,42,37,69,60,53,49,53,54,49,64,73,70,112

Mean predicted aligned error: 3.34 Å